Protein AF-A0A7X6TSE2-F1 (afdb_monomer)

Nearest PDB structures (foldseek):
  4axi-assembly1_A  TM=9.542E-01  e=1.584E-09  Clostridioides difficile 630
  3cgi-assembly2_D  TM=9.610E-01  e=1.208E-08  Salmonella enterica subsp. enterica serovar Typhimurium
  6xpi-assembly1_B  TM=9.617E-01  e=1.977E-08  Streptococcus intermedius SK54 = ATCC 27335
  6xpj-assembly1_C-2  TM=9.569E-01  e=2.102E-08  Streptococcus intermedius SK54 = ATCC 27335
  3ia0-assembly1_A  TM=9.618E-01  e=3.235E-08  Escherichia coli K-12

Sequence (86 aa):
MRIIQETVPGKQITLAHVIANPDQVLFQKLGLNPKTNYERQSIGIITMTPSETAIIAADIAMKTSTIDLGFVDRFSGTLILTGKIS

Solvent-accessible surface area (backbone atoms only — not comparable to full-atom values): 5140 Å² total; per-residue (Å²): 139,88,82,90,82,85,89,74,80,58,85,46,75,80,43,80,50,76,41,69,80,60,58,71,68,55,41,58,75,69,69,40,69,89,80,55,74,63,95,62,37,17,40,37,42,35,36,32,35,46,19,62,52,24,58,55,51,50,55,51,50,53,74,72,42,92,48,47,84,60,44,74,32,60,78,75,4,38,30,34,36,32,29,63,81,129

Mean predicted aligned error: 4.34 Å

Secondary structure (DSSP, 8-state):
-----------EEEEEEEESS--HHHHHHTT--TTS-GGG-EEEEEEEESTTHHHHHHHHHHHHSSEEEEEEETTTTEEEEEE---

Foldseek 3Di:
DDDDDDDDKDWDWPDWDKAQQDDPVVCVVLVFDPPPPNRFKMKIKIFTPPLQCLVVVVVVVVVPDVKDWRDRGSHGNIGIIMDGDD

Radius of gyration: 15.59 Å; Cα contacts (8 Å, |Δi|>4): 144; chains: 1; bounding box: 46×26×42 Å

Structure (mmCIF, N/CA/C/O backbone):
data_AF-A0A7X6TSE2-F1
#
_entry.id   AF-A0A7X6TSE2-F1
#
loop_
_atom_site.group_PDB
_atom_site.id
_atom_site.type_symbol
_atom_site.label_atom_id
_atom_site.label_alt_id
_atom_site.label_comp_id
_atom_site.label_asym_id
_atom_site.label_entity_id
_atom_site.label_seq_id
_atom_site.pdbx_PDB_ins_code
_atom_site.Cartn_x
_atom_site.Cartn_y
_atom_site.Cartn_z
_atom_site.occupancy
_atom_site.B_iso_or_equiv
_atom_site.auth_seq_id
_atom_site.auth_comp_id
_atom_site.auth_asym_id
_atom_site.auth_atom_id
_atom_site.pdbx_PDB_model_num
ATOM 1 N N . MET A 1 1 ? 30.597 -13.529 -20.582 1.00 74.00 1 MET A N 1
ATOM 2 C CA . MET A 1 1 ? 29.272 -13.510 -21.244 1.00 74.00 1 MET A CA 1
ATOM 3 C C . MET A 1 1 ? 28.745 -12.080 -21.189 1.00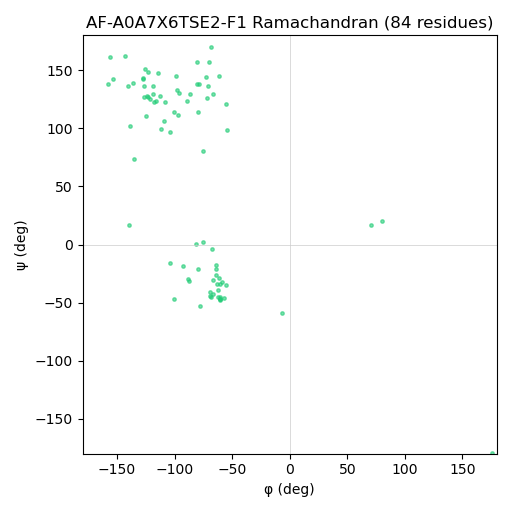 74.00 1 MET A C 1
ATOM 5 O O . MET A 1 1 ? 28.876 -11.471 -20.136 1.00 74.00 1 MET A O 1
ATOM 9 N N . ARG A 1 2 ? 28.226 -11.523 -22.292 1.00 92.44 2 ARG A N 1
ATOM 10 C CA . ARG A 1 2 ? 27.615 -10.180 -22.337 1.00 92.44 2 ARG A CA 1
ATOM 11 C C . ARG A 1 2 ? 26.150 -10.342 -22.739 1.00 92.44 2 ARG A C 1
ATOM 13 O O . ARG A 1 2 ? 25.892 -10.930 -23.782 1.00 92.44 2 ARG A O 1
ATOM 20 N N . ILE A 1 3 ? 25.230 -9.853 -21.910 1.00 95.94 3 ILE A N 1
ATOM 21 C CA . ILE A 1 3 ? 23.779 -9.898 -22.142 1.00 95.94 3 ILE A CA 1
ATOM 22 C C . ILE A 1 3 ? 23.269 -8.456 -22.198 1.00 95.94 3 ILE A C 1
ATOM 24 O O . ILE A 1 3 ? 23.695 -7.625 -21.397 1.00 95.94 3 ILE A O 1
ATOM 28 N N . ILE A 1 4 ? 22.397 -8.158 -23.161 1.00 96.50 4 ILE A N 1
ATOM 29 C CA . ILE A 1 4 ? 21.648 -6.898 -23.232 1.00 96.50 4 ILE A CA 1
ATOM 30 C C . ILE A 1 4 ? 20.284 -7.158 -22.595 1.00 96.50 4 ILE A C 1
ATOM 32 O O . ILE A 1 4 ? 19.636 -8.146 -22.935 1.00 96.50 4 ILE A O 1
ATOM 36 N N . GLN A 1 5 ? 19.872 -6.294 -21.670 1.00 96.38 5 GLN A N 1
ATOM 37 C CA . GLN A 1 5 ? 18.600 -6.414 -20.969 1.00 96.38 5 GLN A CA 1
ATOM 38 C C . GLN A 1 5 ? 17.812 -5.112 -21.087 1.00 96.38 5 GLN A C 1
ATOM 40 O O . GLN A 1 5 ? 18.307 -4.044 -20.729 1.00 96.38 5 GLN A O 1
ATOM 45 N N . GLU A 1 6 ? 16.572 -5.234 -21.547 1.00 97.31 6 GLU A N 1
ATOM 46 C CA . GLU A 1 6 ? 15.577 -4.169 -21.515 1.00 97.31 6 GLU A CA 1
ATOM 47 C C . GLU A 1 6 ? 14.634 -4.424 -20.343 1.00 97.31 6 GLU A C 1
ATOM 49 O O . GLU A 1 6 ? 13.917 -5.425 -20.300 1.00 97.31 6 GLU A O 1
ATOM 54 N N . THR A 1 7 ? 14.671 -3.538 -19.352 1.00 96.06 7 THR A N 1
ATOM 55 C CA . THR A 1 7 ? 13.818 -3.657 -18.171 1.00 96.06 7 THR A CA 1
ATOM 56 C C . THR A 1 7 ? 12.504 -2.936 -18.422 1.00 96.06 7 THR A C 1
ATOM 58 O O . THR A 1 7 ? 12.485 -1.737 -18.690 1.00 96.06 7 THR A O 1
ATOM 61 N N . VAL A 1 8 ? 11.404 -3.668 -18.277 1.00 97.75 8 VAL A N 1
ATOM 62 C CA . VAL A 1 8 ? 10.039 -3.139 -18.329 1.00 97.75 8 VAL A CA 1
ATOM 63 C C . VAL A 1 8 ? 9.304 -3.495 -17.037 1.00 97.75 8 VAL A C 1
ATOM 65 O O . VAL A 1 8 ? 9.593 -4.539 -16.442 1.00 97.75 8 VAL A O 1
ATOM 68 N N . PRO A 1 9 ? 8.365 -2.658 -16.568 1.00 96.69 9 PRO A N 1
ATOM 69 C CA . PRO A 1 9 ? 7.592 -2.987 -15.383 1.00 96.69 9 PRO A CA 1
ATOM 70 C C . PRO A 1 9 ? 6.677 -4.186 -15.658 1.00 96.69 9 PRO A C 1
ATOM 72 O O . PRO A 1 9 ? 5.916 -4.208 -16.628 1.00 96.69 9 PRO A O 1
ATOM 75 N N . GLY A 1 10 ? 6.731 -5.183 -14.775 1.00 97.31 10 GLY A N 1
ATOM 76 C CA . GLY A 1 10 ? 5.731 -6.248 -14.734 1.00 97.31 10 GLY A CA 1
ATOM 77 C C . GLY A 1 10 ? 4.367 -5.726 -14.270 1.00 97.31 10 GLY A C 1
ATOM 78 O O . GLY A 1 10 ? 4.250 -4.601 -13.789 1.00 97.31 10 GLY A O 1
ATOM 79 N N . LYS A 1 11 ? 3.329 -6.561 -14.386 1.00 97.94 11 LYS A N 1
ATOM 80 C CA . LYS A 1 11 ? 1.983 -6.286 -13.856 1.00 97.94 11 LYS A CA 1
ATOM 81 C C . LYS A 1 11 ? 1.690 -7.247 -12.713 1.00 97.94 11 LYS A C 1
ATOM 83 O O . LYS A 1 11 ? 1.363 -8.403 -12.967 1.00 97.94 11 LYS A O 1
ATOM 88 N N . GLN A 1 12 ? 1.846 -6.791 -11.477 1.00 98.19 12 GLN A N 1
ATOM 89 C CA . GLN A 1 12 ? 1.746 -7.654 -10.304 1.00 98.19 12 GLN A CA 1
ATOM 90 C C . GLN A 1 12 ? 1.311 -6.874 -9.064 1.00 98.19 12 GLN A C 1
ATOM 92 O O . GLN A 1 12 ? 1.772 -5.759 -8.831 1.00 98.19 12 GLN A O 1
ATOM 97 N N . ILE A 1 13 ? 0.483 -7.512 -8.236 1.00 98.00 13 ILE A N 1
ATOM 98 C CA . ILE A 1 13 ? 0.311 -7.153 -6.827 1.00 98.00 13 ILE A CA 1
ATOM 99 C C . ILE A 1 13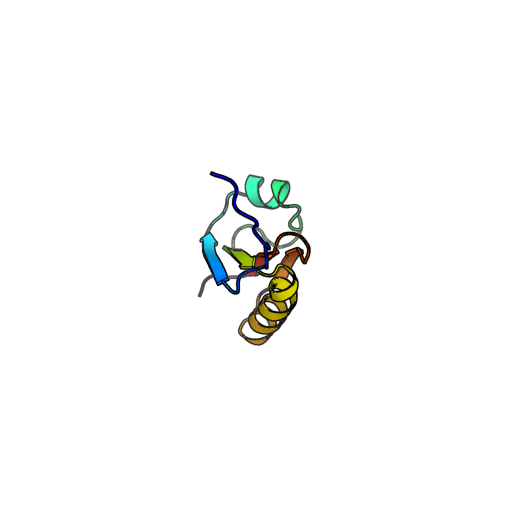 ? 1.215 -8.089 -6.033 1.00 98.00 13 ILE A C 1
ATOM 101 O O . ILE A 1 13 ? 0.998 -9.298 -6.011 1.00 98.00 13 ILE A O 1
ATOM 105 N N . THR A 1 14 ? 2.263 -7.537 -5.436 1.00 98.12 14 THR A N 1
ATOM 106 C CA . THR A 1 14 ? 3.279 -8.318 -4.719 1.00 98.12 14 THR A CA 1
ATOM 107 C C . THR A 1 14 ? 2.887 -8.534 -3.260 1.00 98.12 14 THR A C 1
ATOM 109 O O . THR A 1 14 ? 3.212 -9.564 -2.680 1.00 98.12 14 THR A O 1
ATOM 112 N N . LEU A 1 15 ? 2.166 -7.577 -2.669 1.00 98.12 15 LEU A N 1
ATOM 113 C CA . LEU A 1 15 ? 1.665 -7.650 -1.301 1.00 98.12 15 LEU A CA 1
ATOM 114 C C . LEU A 1 15 ? 0.257 -7.061 -1.246 1.00 98.12 15 LEU A C 1
ATOM 116 O O . LEU A 1 15 ? 0.028 -5.996 -1.812 1.00 98.12 15 LEU A O 1
ATOM 120 N N . ALA A 1 16 ? -0.643 -7.726 -0.529 1.00 97.56 16 ALA A N 1
ATOM 121 C CA . ALA A 1 16 ? -1.921 -7.186 -0.079 1.00 97.56 16 ALA A CA 1
ATOM 122 C C . ALA A 1 16 ? -2.136 -7.665 1.362 1.00 97.56 16 ALA A C 1
ATOM 124 O O . ALA A 1 16 ? -2.425 -8.838 1.596 1.00 97.56 16 ALA A O 1
ATOM 125 N N . HIS A 1 17 ? -1.896 -6.785 2.332 1.00 97.38 17 HIS A N 1
ATOM 126 C CA . HIS A 1 17 ? -1.823 -7.138 3.747 1.00 97.38 17 HIS A CA 1
ATOM 127 C C . HIS A 1 17 ? -2.737 -6.256 4.592 1.00 97.38 17 HIS A C 1
ATOM 129 O O . HIS A 1 17 ? -2.866 -5.062 4.330 1.00 97.38 17 HIS A O 1
ATOM 135 N N . VAL A 1 18 ? -3.345 -6.840 5.625 1.00 95.38 18 VAL A N 1
ATOM 136 C CA . VAL A 1 18 ? -4.214 -6.136 6.572 1.00 95.38 18 VAL A CA 1
ATOM 137 C C . VAL A 1 18 ? -3.624 -6.242 7.969 1.00 95.38 18 VAL A C 1
ATOM 139 O O . VAL A 1 18 ? -3.330 -7.336 8.445 1.00 95.38 18 VAL A O 1
ATOM 142 N N . ILE A 1 19 ? -3.511 -5.100 8.640 1.00 93.56 19 ILE A N 1
ATOM 143 C CA . ILE A 1 19 ? -3.146 -4.988 10.048 1.00 93.56 19 ILE A CA 1
ATOM 144 C C . ILE A 1 19 ? -4.400 -4.547 10.801 1.00 93.56 19 ILE A C 1
ATOM 146 O O . ILE A 1 19 ? -4.8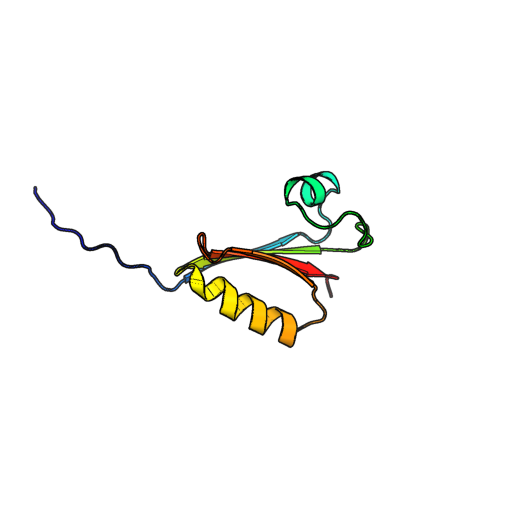26 -3.400 10.681 1.00 93.56 19 ILE A O 1
ATOM 150 N N . ALA A 1 20 ? -5.017 -5.466 11.544 1.00 92.06 20 ALA A N 1
ATOM 151 C CA . ALA A 1 20 ? -6.324 -5.238 12.166 1.00 92.06 20 ALA A CA 1
ATOM 152 C C . ALA A 1 20 ? -6.288 -4.217 13.316 1.00 92.06 20 ALA A C 1
ATOM 154 O O . ALA A 1 20 ? -7.186 -3.388 13.423 1.00 92.06 20 ALA A O 1
ATOM 155 N N . ASN A 1 21 ? -5.253 -4.278 14.158 1.00 89.94 21 ASN A N 1
ATOM 156 C CA . ASN A 1 21 ? -5.081 -3.404 15.319 1.00 89.94 21 ASN A CA 1
ATOM 157 C C . ASN A 1 21 ? -3.627 -2.898 15.394 1.00 89.94 21 ASN A C 1
ATOM 159 O O . ASN A 1 21 ? -2.831 -3.434 16.165 1.00 89.94 21 ASN A O 1
ATOM 163 N N . PRO A 1 22 ? -3.235 -1.962 14.515 1.00 89.00 22 PRO A N 1
ATOM 164 C CA . PRO A 1 22 ? -1.883 -1.418 14.487 1.00 89.00 22 PRO A CA 1
ATOM 165 C C . PRO A 1 22 ? -1.634 -0.478 15.673 1.00 89.00 22 PRO A C 1
ATOM 167 O O . PRO A 1 22 ? -2.497 0.310 16.058 1.00 89.00 22 PRO A O 1
ATOM 170 N N . ASP A 1 23 ? -0.411 -0.506 16.201 1.00 88.62 23 ASP A N 1
ATOM 171 C CA . ASP A 1 23 ? -0.005 0.400 17.273 1.00 88.62 23 ASP A CA 1
ATOM 172 C C . ASP A 1 23 ? -0.090 1.869 16.835 1.00 88.62 23 ASP A C 1
ATOM 174 O O . ASP A 1 23 ? 0.253 2.231 15.706 1.00 88.62 23 ASP A O 1
ATOM 178 N N . GLN A 1 24 ? -0.450 2.757 17.763 1.00 85.69 24 GLN A N 1
ATOM 179 C CA . GLN A 1 24 ? -0.564 4.197 17.499 1.00 85.69 24 GLN A CA 1
ATOM 180 C C . GLN A 1 24 ? 0.731 4.805 16.926 1.00 85.69 24 GLN A C 1
ATOM 182 O O . GLN A 1 24 ? 0.692 5.693 16.072 1.00 85.69 24 GLN A O 1
ATOM 187 N N . VAL A 1 25 ? 1.891 4.299 17.359 1.00 88.19 25 VAL A N 1
ATOM 188 C CA . VAL A 1 25 ? 3.207 4.725 16.856 1.00 88.19 25 VAL A CA 1
ATOM 189 C C . VAL A 1 25 ? 3.341 4.468 15.352 1.00 88.19 25 VAL A C 1
ATOM 191 O O . VAL A 1 25 ? 3.979 5.257 14.652 1.00 88.19 25 VAL A O 1
ATOM 194 N N . LEU A 1 26 ? 2.732 3.397 14.833 1.00 87.81 26 LEU A N 1
ATOM 195 C CA . LEU A 1 26 ? 2.777 3.070 13.411 1.00 87.81 26 LEU A CA 1
ATOM 196 C C . LEU A 1 26 ? 1.985 4.089 12.585 1.00 87.81 26 LEU A C 1
ATOM 198 O O . LEU A 1 26 ? 2.508 4.594 11.596 1.00 87.81 26 LEU A O 1
ATOM 202 N N . PHE A 1 27 ? 0.780 4.466 13.023 1.00 87.06 27 PHE A N 1
ATOM 203 C CA . PHE A 1 27 ? -0.008 5.510 12.357 1.00 87.06 27 PHE A CA 1
ATOM 204 C C . PHE A 1 27 ? 0.751 6.837 12.255 1.00 87.0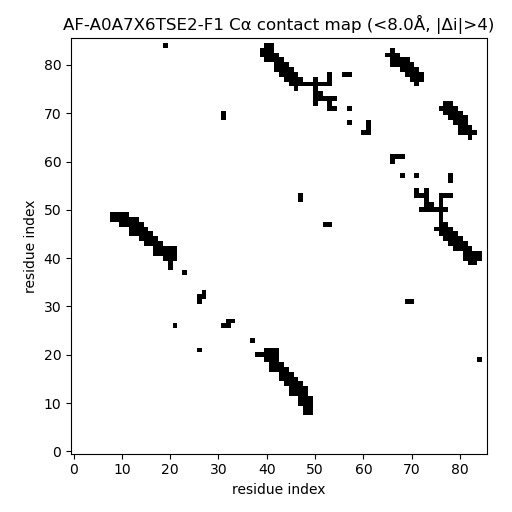6 27 PHE A C 1
ATOM 206 O O . PHE A 1 27 ? 0.794 7.445 11.186 1.00 87.06 27 PHE A O 1
ATOM 213 N N . GLN A 1 28 ? 1.389 7.263 13.350 1.00 86.44 28 GLN A N 1
ATOM 214 C CA . GLN A 1 28 ? 2.160 8.508 13.387 1.00 86.44 28 GLN A CA 1
ATOM 215 C C . GLN A 1 28 ? 3.344 8.469 12.418 1.00 86.44 28 GLN A C 1
ATOM 217 O O . GLN A 1 28 ? 3.561 9.417 11.664 1.00 86.44 28 GLN A O 1
ATOM 222 N N . LYS A 1 29 ? 4.093 7.359 12.401 1.00 89.88 29 LYS A N 1
ATOM 223 C CA . LYS A 1 29 ? 5.248 7.191 11.507 1.00 89.88 29 LYS A CA 1
ATOM 224 C C . LYS A 1 29 ? 4.858 7.123 10.033 1.00 89.88 29 LYS A C 1
ATOM 226 O O . LYS A 1 29 ? 5.636 7.557 9.192 1.00 89.88 29 LYS A O 1
ATOM 231 N N . LEU A 1 30 ? 3.669 6.609 9.726 1.00 89.75 30 LEU A N 1
ATOM 232 C CA . LEU A 1 30 ? 3.126 6.563 8.368 1.00 89.75 30 LEU A CA 1
ATOM 233 C C . LEU A 1 30 ? 2.475 7.888 7.931 1.00 89.75 30 LEU A C 1
ATOM 235 O O . LEU A 1 30 ? 1.972 7.973 6.816 1.00 89.75 30 LEU A O 1
ATOM 239 N N . GLY A 1 31 ? 2.469 8.921 8.784 1.00 86.12 31 GLY A N 1
ATOM 240 C CA . GLY A 1 31 ? 1.858 10.217 8.470 1.00 86.12 31 GLY A CA 1
ATOM 241 C C . GLY A 1 31 ? 0.326 10.187 8.411 1.00 86.12 31 GLY A C 1
ATOM 242 O O . GLY A 1 31 ? -0.286 11.100 7.861 1.00 86.12 31 GLY A O 1
ATOM 243 N N . LEU A 1 32 ? -0.302 9.151 8.972 1.00 83.69 32 LEU A N 1
ATOM 244 C CA . LEU A 1 32 ? -1.752 8.977 8.978 1.00 83.69 32 LEU A CA 1
ATOM 245 C C . LEU A 1 32 ? -2.389 9.827 10.088 1.00 83.69 32 LEU A C 1
ATOM 247 O O . LEU A 1 32 ? -1.879 9.888 11.207 1.00 83.69 32 LEU A O 1
ATOM 251 N N . ASN A 1 33 ? -3.517 10.475 9.783 1.00 69.75 33 ASN A N 1
ATOM 252 C CA . ASN A 1 33 ? -4.082 11.566 10.581 1.00 69.75 33 ASN A CA 1
ATOM 253 C C . ASN A 1 33 ? -4.332 11.222 12.074 1.00 69.75 33 ASN A C 1
ATOM 255 O O . ASN A 1 33 ? -5.196 10.397 12.374 1.00 69.75 33 ASN A O 1
ATOM 259 N N . PRO A 1 34 ? -3.688 11.983 12.991 1.00 59.78 34 PRO A N 1
ATOM 260 C CA . PRO A 1 34 ? -4.057 12.326 14.361 1.00 59.78 34 PRO A CA 1
ATOM 261 C C . PRO A 1 34 ? -5.412 11.945 14.929 1.00 59.78 34 PRO A C 1
ATOM 263 O O . PRO A 1 34 ? -5.591 11.461 16.043 1.00 59.78 34 PRO A O 1
ATOM 266 N N . LYS A 1 35 ? -6.375 12.488 14.192 1.00 61.00 35 LYS A N 1
ATOM 267 C CA . LYS A 1 35 ? -7.657 12.965 14.704 1.00 61.00 35 LYS A CA 1
ATOM 268 C C . LYS A 1 35 ? -8.780 11.997 14.376 1.00 61.00 35 LYS A C 1
ATOM 270 O O . LYS A 1 35 ? -9.853 12.075 14.963 1.00 61.00 35 LYS A O 1
ATOM 275 N N . THR A 1 36 ? -8.533 11.093 13.439 1.00 61.22 36 THR A N 1
ATOM 276 C CA . THR A 1 36 ? -9.366 9.923 13.212 1.00 61.22 36 THR A CA 1
ATOM 277 C C . THR A 1 36 ? -9.149 8.948 14.360 1.00 61.22 36 THR A C 1
ATOM 279 O O . THR A 1 36 ? -8.015 8.601 14.662 1.00 61.22 36 THR A O 1
ATOM 282 N N . ASN A 1 37 ? -10.232 8.537 15.017 1.00 61.91 37 ASN A N 1
ATOM 283 C CA . ASN A 1 37 ? -10.205 7.701 16.215 1.00 61.91 37 ASN A CA 1
ATOM 284 C C . ASN A 1 37 ? -9.398 6.403 15.984 1.00 61.91 37 ASN A C 1
ATOM 286 O O . ASN A 1 37 ? -9.904 5.455 15.380 1.00 61.91 37 ASN A O 1
ATOM 290 N N . TYR A 1 38 ? -8.135 6.388 16.425 1.00 62.22 38 TYR A N 1
ATOM 291 C CA . TYR A 1 38 ? -7.162 5.329 16.135 1.00 62.22 38 TYR A CA 1
ATOM 292 C C . TYR A 1 38 ? -7.568 3.961 16.669 1.00 62.22 38 TYR A C 1
ATOM 294 O O . TYR A 1 38 ? -7.223 2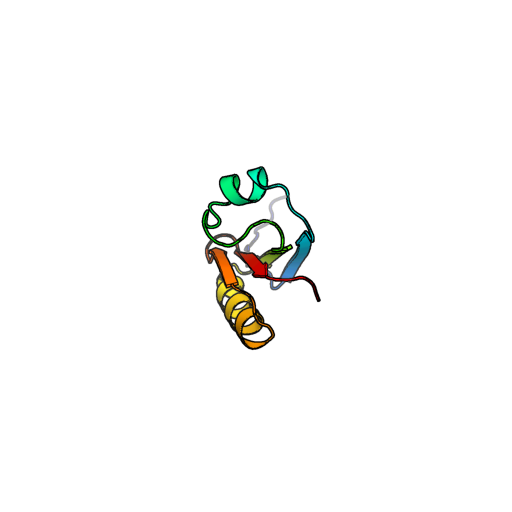.945 16.076 1.00 62.22 38 TYR A O 1
ATOM 302 N N . GLU A 1 39 ? -8.339 3.928 17.754 1.00 59.62 39 GLU A N 1
ATOM 303 C CA . GLU A 1 39 ? -8.633 2.708 18.510 1.00 59.62 39 GLU A CA 1
ATOM 304 C C . GLU A 1 39 ? -9.490 1.682 17.752 1.00 59.62 39 GLU A C 1
ATOM 306 O O . GLU A 1 39 ? -9.773 0.605 18.271 1.00 59.62 39 GLU A O 1
ATOM 311 N N . ARG A 1 40 ? -9.960 2.006 16.539 1.00 64.75 40 ARG A N 1
ATOM 312 C CA . ARG A 1 40 ? -10.829 1.121 15.744 1.00 64.75 40 ARG A CA 1
ATOM 313 C C . ARG A 1 40 ? -10.502 1.095 14.257 1.00 64.75 40 ARG A C 1
ATOM 315 O O . ARG A 1 40 ? -11.357 0.687 13.469 1.00 64.75 40 ARG A O 1
ATOM 322 N N . GLN A 1 41 ? -9.318 1.557 13.862 1.00 83.00 41 GLN A N 1
ATOM 323 C CA . GLN A 1 41 ? -8.930 1.560 12.457 1.00 83.00 41 GLN A CA 1
ATOM 324 C C . GLN A 1 41 ? -7.856 0.517 12.175 1.00 83.00 41 GLN A C 1
ATOM 326 O O . GLN A 1 41 ? -6.769 0.538 12.741 1.00 83.00 41 GLN A O 1
ATOM 331 N N . SER A 1 42 ? -8.187 -0.374 11.251 1.00 91.56 42 SER A N 1
ATOM 332 C CA . SER A 1 42 ? -7.245 -1.264 10.592 1.00 91.56 42 SER A CA 1
ATOM 333 C C . SER A 1 42 ? -6.517 -0.531 9.465 1.00 91.56 42 SER A C 1
ATOM 335 O O . SER A 1 42 ? -7.022 0.461 8.930 1.00 91.56 42 SER A O 1
ATOM 337 N N . ILE A 1 43 ? -5.335 -1.029 9.103 1.00 93.50 43 ILE A N 1
ATOM 338 C CA . ILE A 1 43 ? -4.544 -0.546 7.968 1.00 93.50 43 ILE A CA 1
ATOM 339 C C . ILE A 1 43 ? -4.492 -1.638 6.899 1.00 93.50 43 ILE A C 1
ATOM 341 O O . ILE A 1 43 ? -4.101 -2.769 7.181 1.00 93.50 43 ILE A O 1
ATOM 345 N N . GLY A 1 44 ? -4.837 -1.288 5.664 1.00 95.19 44 GLY A N 1
ATOM 346 C CA . GLY A 1 44 ? -4.546 -2.082 4.473 1.00 95.19 44 GLY A CA 1
ATOM 347 C C . GLY A 1 44 ? -3.291 -1.560 3.779 1.00 95.19 44 GLY A C 1
ATOM 348 O O . GLY A 1 44 ? -3.167 -0.355 3.578 1.00 95.19 44 GLY A O 1
ATOM 349 N N . ILE A 1 45 ? -2.370 -2.448 3.405 1.00 96.81 45 ILE A N 1
ATOM 350 C CA . ILE A 1 45 ? -1.133 -2.117 2.684 1.00 96.81 45 ILE A CA 1
ATOM 351 C C . ILE A 1 45 ? -1.083 -2.935 1.402 1.00 96.81 45 ILE A C 1
ATOM 353 O O . ILE A 1 45 ? -1.186 -4.163 1.440 1.00 96.81 45 ILE A O 1
ATOM 357 N N . ILE A 1 46 ? -0.882 -2.260 0.274 1.00 98.12 46 ILE A N 1
ATOM 358 C CA . ILE A 1 46 ? -0.706 -2.907 -1.023 1.00 98.12 46 ILE A CA 1
ATOM 359 C C . ILE A 1 46 ? 0.585 -2.413 -1.669 1.00 98.12 46 ILE A C 1
ATOM 361 O O . ILE A 1 46 ? 0.873 -1.217 -1.661 1.00 98.12 46 ILE A O 1
ATOM 365 N N 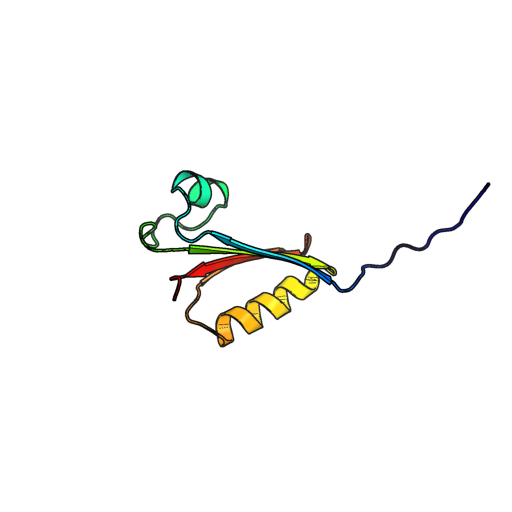. THR A 1 47 ? 1.349 -3.339 -2.244 1.00 98.25 47 THR A N 1
ATOM 366 C CA . THR A 1 47 ? 2.527 -3.043 -3.067 1.00 98.25 47 THR A CA 1
ATOM 367 C C . THR A 1 47 ? 2.319 -3.643 -4.444 1.00 98.25 47 THR A C 1
ATOM 369 O O . THR A 1 47 ? 2.064 -4.845 -4.567 1.00 98.25 47 THR A O 1
ATOM 372 N N . MET A 1 48 ? 2.433 -2.820 -5.481 1.00 98.12 48 MET A N 1
ATOM 373 C CA . MET A 1 48 ? 2.138 -3.231 -6.849 1.00 98.12 48 MET A CA 1
ATOM 374 C C . MET A 1 48 ? 3.082 -2.614 -7.879 1.00 98.12 48 MET A C 1
ATOM 376 O O . MET A 1 48 ? 3.770 -1.628 -7.632 1.00 98.12 48 MET A O 1
ATOM 380 N N . THR A 1 49 ? 3.113 -3.221 -9.058 1.00 98.00 49 THR A N 1
ATOM 381 C CA . THR A 1 49 ? 3.844 -2.745 -10.234 1.00 98.00 49 THR A CA 1
ATOM 382 C C . THR A 1 49 ? 2.933 -2.897 -11.459 1.00 98.00 49 THR A C 1
ATOM 384 O O . THR A 1 49 ? 2.249 -3.921 -11.554 1.00 98.00 49 THR A O 1
ATOM 387 N N . PRO A 1 50 ? 2.894 -1.930 -12.396 1.00 98.06 50 PRO A N 1
ATOM 388 C CA . PRO A 1 50 ? 3.569 -0.628 -12.358 1.00 98.06 50 PRO A CA 1
ATOM 389 C C . PRO A 1 50 ? 2.949 0.303 -11.306 1.00 98.06 50 PRO A C 1
ATOM 391 O O . PRO A 1 50 ? 1.809 0.103 -10.888 1.00 98.06 50 PRO A O 1
ATOM 394 N N . SER 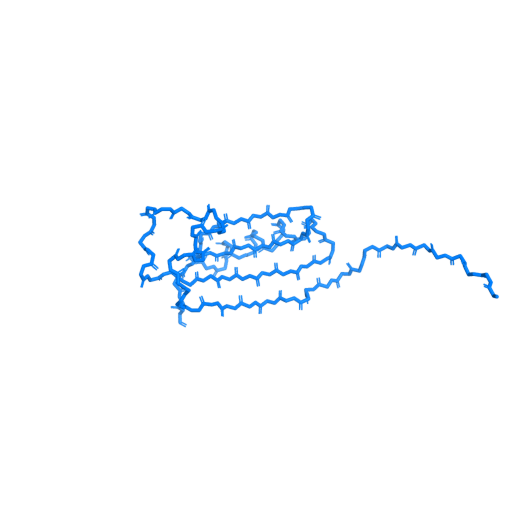A 1 51 ? 3.701 1.292 -10.831 1.00 97.94 51 SER A N 1
ATOM 395 C CA . SER A 1 51 ? 3.320 2.100 -9.665 1.00 97.94 51 SER A CA 1
ATOM 396 C C . SER A 1 51 ? 2.047 2.923 -9.877 1.00 97.94 51 SER A C 1
ATOM 398 O O . SER A 1 51 ? 1.293 3.157 -8.933 1.00 97.94 51 SER A O 1
ATOM 400 N N . GLU A 1 52 ? 1.728 3.277 -11.120 1.00 97.94 52 GLU A N 1
ATOM 401 C CA . GLU A 1 52 ? 0.506 3.985 -11.495 1.00 97.94 52 GLU A CA 1
ATOM 402 C C . GLU A 1 52 ? -0.762 3.163 -11.225 1.00 97.94 52 GLU A C 1
ATOM 404 O O . GLU A 1 52 ? -1.840 3.734 -11.044 1.00 97.94 52 GLU A O 1
ATOM 409 N N . THR A 1 53 ? -0.651 1.831 -11.122 1.00 97.88 53 THR A N 1
ATOM 410 C CA . THR A 1 53 ? -1.797 0.983 -10.750 1.00 97.88 53 THR A CA 1
ATOM 411 C C . THR A 1 53 ? -2.309 1.267 -9.338 1.00 97.88 53 THR A C 1
ATOM 413 O O . THR A 1 53 ? -3.479 0.993 -9.071 1.00 97.88 53 THR A O 1
ATOM 416 N N . ALA A 1 54 ? -1.517 1.923 -8.476 1.00 98.00 54 ALA A N 1
ATOM 417 C CA . ALA A 1 54 ? -1.961 2.362 -7.151 1.00 98.00 54 ALA A CA 1
ATOM 418 C C . ALA A 1 54 ? -3.166 3.311 -7.226 1.00 98.00 54 ALA A C 1
ATOM 420 O O . ALA A 1 54 ? -4.040 3.260 -6.364 1.00 98.00 54 ALA A O 1
ATOM 421 N N . ILE A 1 55 ? -3.259 4.124 -8.285 1.00 97.81 55 ILE A N 1
ATOM 422 C CA . ILE A 1 55 ? -4.387 5.037 -8.522 1.00 97.81 55 ILE A CA 1
ATOM 423 C C . ILE A 1 55 ? -5.668 4.239 -8.797 1.00 97.81 55 ILE A C 1
ATOM 425 O O . ILE A 1 55 ? -6.732 4.548 -8.265 1.00 97.81 55 ILE A O 1
ATOM 429 N N . ILE A 1 56 ? -5.556 3.181 -9.602 1.00 98.00 56 ILE A N 1
ATOM 430 C CA . ILE A 1 56 ? -6.681 2.315 -9.972 1.00 98.00 56 ILE A CA 1
ATOM 431 C C . ILE A 1 56 ? -7.136 1.503 -8.755 1.00 98.00 56 ILE A C 1
ATOM 433 O O . ILE A 1 56 ? -8.328 1.420 -8.469 1.00 98.00 56 ILE A O 1
ATOM 437 N N . ALA A 1 57 ? -6.189 0.940 -8.004 1.00 97.75 57 ALA A N 1
ATOM 438 C CA . ALA A 1 57 ? -6.484 0.191 -6.789 1.00 97.75 57 ALA A CA 1
ATOM 439 C C . ALA A 1 57 ? -7.154 1.069 -5.718 1.00 97.75 57 ALA A C 1
ATOM 441 O O . ALA A 1 57 ? -8.095 0.617 -5.069 1.00 97.75 57 ALA A O 1
ATOM 442 N N . ALA A 1 58 ? -6.719 2.326 -5.569 1.00 97.12 58 ALA A N 1
ATOM 443 C CA . ALA A 1 58 ? -7.341 3.294 -4.669 1.00 97.12 58 ALA A CA 1
ATOM 444 C C . ALA A 1 58 ? -8.810 3.563 -5.038 1.00 97.12 58 ALA A C 1
ATOM 446 O O . ALA A 1 58 ? -9.681 3.510 -4.170 1.00 97.12 58 ALA A O 1
ATOM 447 N N . ASP A 1 59 ? -9.096 3.801 -6.322 1.00 97.56 59 ASP A N 1
ATOM 448 C CA . ASP A 1 59 ? -10.459 4.021 -6.820 1.00 97.56 59 ASP A CA 1
ATOM 449 C C . ASP A 1 59 ? -11.370 2.807 -6.576 1.00 97.56 59 ASP A C 1
ATOM 451 O O . ASP A 1 59 ? -12.480 2.952 -6.061 1.00 97.56 59 ASP A O 1
ATOM 455 N N . ILE A 1 60 ? -10.877 1.599 -6.871 1.00 97.69 60 ILE A N 1
ATOM 456 C CA . ILE A 1 60 ? -11.610 0.353 -6.612 1.00 97.69 60 ILE A CA 1
ATOM 457 C C . ILE A 1 60 ? -11.891 0.196 -5.114 1.00 97.69 60 ILE A C 1
ATOM 459 O O . ILE A 1 60 ? -13.027 -0.089 -4.735 1.00 97.69 60 ILE A O 1
ATOM 463 N N . ALA A 1 61 ? -10.888 0.399 -4.256 1.00 96.25 61 ALA A N 1
ATOM 464 C CA . ALA A 1 61 ? -11.030 0.221 -2.813 1.00 96.25 61 ALA A CA 1
ATOM 465 C C . ALA A 1 61 ? -12.096 1.156 -2.217 1.00 96.25 61 ALA A C 1
ATOM 467 O O . ALA A 1 61 ? -12.980 0.689 -1.494 1.00 96.25 61 ALA A O 1
ATOM 468 N N . MET A 1 62 ? -12.066 2.444 -2.586 1.00 94.88 62 MET A N 1
ATOM 469 C CA . MET A 1 62 ? -13.045 3.440 -2.129 1.00 94.88 62 MET A CA 1
ATOM 470 C C . MET A 1 62 ? -14.469 3.136 -2.600 1.00 94.88 62 MET A C 1
ATOM 472 O O . MET A 1 62 ? -15.432 3.421 -1.895 1.00 94.88 62 MET A O 1
ATOM 476 N N . LYS A 1 63 ? -14.624 2.557 -3.796 1.00 96.81 63 LYS A N 1
ATOM 477 C CA . LYS A 1 63 ? -15.941 2.181 -4.334 1.00 96.81 63 LYS A CA 1
ATOM 478 C C . LYS A 1 63 ? -16.471 0.866 -3.768 1.00 96.81 63 LYS A C 1
ATOM 480 O O . LYS A 1 63 ? -17.672 0.623 -3.835 1.00 96.81 63 LYS A O 1
ATOM 485 N N . THR A 1 64 ? -15.596 0.016 -3.238 1.00 95.12 64 THR A N 1
ATOM 486 C CA . THR A 1 64 ? -15.961 -1.322 -2.747 1.00 95.12 64 THR A CA 1
ATOM 487 C C . THR A 1 64 ? -16.405 -1.303 -1.286 1.00 95.12 64 THR A C 1
ATOM 489 O O . THR A 1 64 ? -17.204 -2.140 -0.875 1.00 95.12 64 THR A O 1
ATOM 492 N N . SER A 1 65 ? -15.887 -0.375 -0.480 1.00 90.31 65 SER A N 1
ATOM 493 C CA . SER A 1 65 ? -16.115 -0.376 0.967 1.00 90.31 65 SER A CA 1
ATOM 494 C C . SER A 1 65 ? -15.952 1.011 1.581 1.00 90.31 65 SER A C 1
ATOM 496 O O . SER A 1 65 ? -15.313 1.884 1.000 1.00 90.31 65 SER A O 1
ATOM 498 N N . THR A 1 66 ? -16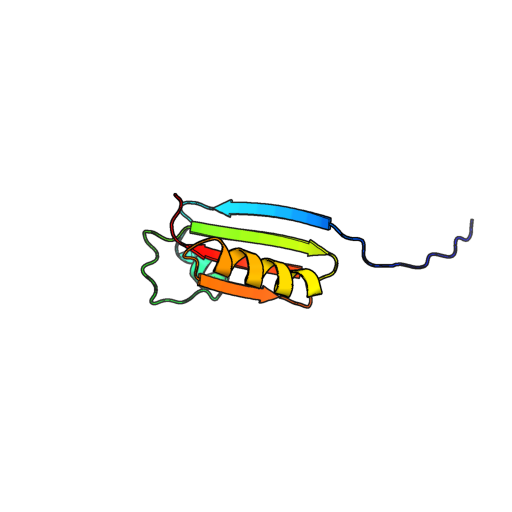.506 1.201 2.780 1.00 90.12 66 THR A N 1
ATOM 499 C CA . THR A 1 66 ? -16.349 2.435 3.562 1.00 90.12 66 THR A CA 1
ATOM 500 C C . THR A 1 66 ? -14.951 2.494 4.180 1.00 90.12 66 THR A C 1
ATOM 502 O O . THR A 1 66 ? -14.755 2.145 5.346 1.00 90.12 66 THR A O 1
ATOM 505 N N . ILE A 1 67 ? -13.981 2.904 3.369 1.00 90.62 67 ILE A N 1
ATOM 506 C CA . ILE A 1 67 ? -12.572 3.077 3.731 1.00 90.62 67 ILE A CA 1
ATOM 507 C C . ILE A 1 67 ? -12.104 4.491 3.394 1.00 90.62 67 ILE A C 1
ATOM 509 O O . ILE A 1 67 ? -12.576 5.105 2.438 1.00 90.62 67 ILE A O 1
ATOM 513 N N . ASP A 1 68 ? -11.133 4.973 4.158 1.00 90.00 68 ASP A N 1
ATOM 514 C CA . ASP A 1 68 ? -10.427 6.221 3.907 1.00 90.00 68 ASP A CA 1
ATOM 515 C C . ASP A 1 68 ? -9.082 5.939 3.221 1.00 90.00 68 ASP A C 1
ATOM 517 O O . ASP A 1 68 ? -8.399 4.944 3.499 1.00 90.00 68 ASP A O 1
ATOM 521 N N . LEU A 1 69 ? -8.675 6.840 2.324 1.00 91.25 69 LEU A N 1
ATOM 522 C CA . LEU A 1 69 ? -7.341 6.808 1.733 1.00 91.25 69 LEU A CA 1
ATOM 523 C C . LEU A 1 69 ? -6.330 7.406 2.709 1.00 91.25 69 LEU A C 1
ATOM 525 O O . LEU A 1 69 ? -6.347 8.606 2.977 1.00 91.25 69 LEU A O 1
ATOM 529 N N . GLY A 1 70 ? -5.416 6.567 3.192 1.00 90.19 70 GLY A N 1
ATOM 530 C CA . GLY A 1 70 ? -4.285 7.019 3.990 1.00 90.19 70 GLY A CA 1
ATOM 531 C C . GLY A 1 70 ? -3.199 7.636 3.115 1.00 90.19 70 GLY A C 1
ATOM 532 O O . GLY A 1 70 ? -2.766 8.762 3.345 1.00 90.19 70 GLY A O 1
ATOM 533 N N . PHE A 1 71 ? -2.760 6.898 2.094 1.00 91.88 71 PHE A N 1
ATOM 534 C CA . PHE A 1 71 ? -1.687 7.331 1.204 1.00 91.88 71 PHE A CA 1
ATOM 535 C C . PHE A 1 71 ? -1.747 6.600 -0.138 1.00 91.88 71 PHE A C 1
ATOM 537 O O . PHE A 1 71 ? -1.953 5.388 -0.173 1.00 91.88 71 PHE A O 1
ATOM 544 N N . VAL A 1 72 ? -1.528 7.323 -1.237 1.00 96.50 72 VAL A N 1
ATOM 545 C CA . VAL A 1 72 ? -1.422 6.754 -2.589 1.00 96.50 72 VAL A CA 1
ATOM 546 C C . VAL A 1 72 ? -0.091 7.186 -3.192 1.00 96.50 72 VAL A C 1
ATOM 548 O O . VAL A 1 72 ? 0.093 8.358 -3.520 1.00 96.50 72 VAL A O 1
ATOM 551 N N . ASP A 1 73 ? 0.827 6.240 -3.367 1.00 96.75 73 ASP A N 1
ATOM 552 C CA . ASP A 1 73 ? 2.137 6.487 -3.958 1.00 96.75 73 ASP A CA 1
ATOM 553 C C . ASP A 1 73 ? 2.207 5.980 -5.398 1.00 96.75 73 ASP A C 1
ATOM 555 O O . ASP A 1 73 ? 2.508 4.817 -5.672 1.00 96.75 73 ASP A O 1
ATOM 559 N N . ARG A 1 74 ? 1.986 6.896 -6.339 1.00 96.06 74 ARG A N 1
ATOM 560 C CA . ARG A 1 74 ? 2.106 6.628 -7.778 1.00 96.06 74 ARG A CA 1
ATOM 561 C C . ARG A 1 74 ? 3.551 6.535 -8.286 1.00 96.06 74 ARG A C 1
ATOM 563 O O . ARG A 1 74 ? 3.746 6.417 -9.488 1.00 96.06 74 ARG A O 1
ATOM 570 N N . PHE A 1 75 ? 4.554 6.645 -7.415 1.00 96.50 75 PHE A N 1
ATOM 571 C CA . PHE A 1 75 ? 5.964 6.477 -7.767 1.00 96.50 75 PHE A CA 1
ATOM 572 C C . PHE A 1 75 ? 6.461 5.092 -7.364 1.00 96.50 75 PHE A C 1
ATOM 574 O O . PHE A 1 75 ? 7.063 4.410 -8.189 1.00 96.50 75 PHE A O 1
ATOM 581 N N . SER A 1 76 ? 6.163 4.650 -6.138 1.00 96.00 76 SER A N 1
ATOM 582 C CA . SER A 1 76 ? 6.569 3.322 -5.648 1.00 96.00 76 SER A CA 1
ATOM 583 C C . SER A 1 76 ? 5.527 2.220 -5.862 1.00 96.00 76 SER A C 1
ATOM 585 O O . SER A 1 76 ? 5.876 1.044 -5.821 1.00 96.00 76 SER A O 1
ATOM 587 N N . GLY A 1 77 ? 4.257 2.572 -6.094 1.00 97.06 77 GLY A N 1
ATOM 588 C CA . GLY A 1 77 ? 3.156 1.607 -6.161 1.00 97.06 77 GLY A CA 1
ATOM 589 C C . GLY A 1 77 ? 2.651 1.170 -4.786 1.00 97.06 77 GLY A C 1
ATOM 590 O O . GLY A 1 77 ? 2.038 0.111 -4.663 1.00 97.06 77 GLY A O 1
ATOM 591 N N . T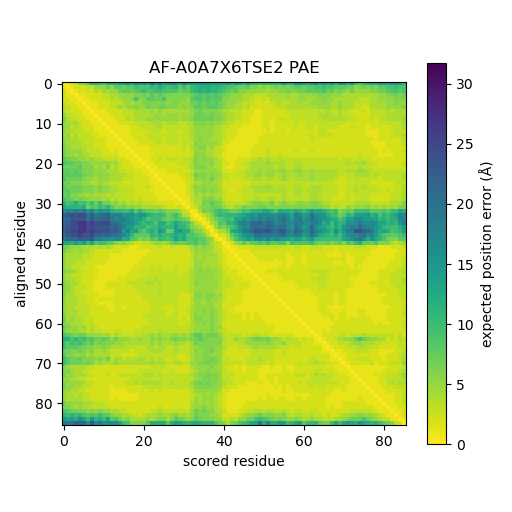HR A 1 78 ? 2.927 1.959 -3.745 1.00 98.00 78 THR A N 1
ATOM 592 C CA . THR A 1 78 ? 2.420 1.713 -2.391 1.00 98.00 78 THR A CA 1
ATOM 593 C C . THR A 1 78 ? 1.043 2.349 -2.218 1.00 98.00 78 THR A C 1
ATOM 595 O O . THR A 1 78 ? 0.856 3.534 -2.489 1.00 98.00 78 THR A O 1
ATOM 598 N N . LEU A 1 79 ? 0.080 1.578 -1.721 1.00 97.50 79 LEU A N 1
ATOM 599 C CA . LEU A 1 79 ? -1.246 2.060 -1.339 1.00 97.50 79 LEU A CA 1
ATOM 600 C C . LEU A 1 79 ? -1.507 1.723 0.128 1.00 97.50 79 LEU A C 1
ATOM 602 O O . LEU A 1 79 ? -1.383 0.564 0.525 1.00 97.50 79 LEU A O 1
ATOM 606 N N . ILE A 1 80 ? -1.880 2.734 0.913 1.00 96.00 80 ILE A N 1
ATOM 607 C CA . ILE A 1 80 ? -2.276 2.595 2.315 1.00 96.00 80 ILE A CA 1
ATOM 608 C C . ILE A 1 80 ? -3.737 3.007 2.458 1.00 96.00 80 ILE A C 1
ATOM 610 O O . ILE A 1 80 ? -4.120 4.131 2.126 1.00 96.00 80 ILE A O 1
ATOM 614 N N . LEU A 1 81 ? -4.535 2.090 2.988 1.00 93.75 81 LEU A N 1
ATOM 615 C CA . LEU A 1 81 ? -5.961 2.244 3.245 1.00 93.75 81 LEU A CA 1
ATOM 616 C C . LEU A 1 81 ? -6.208 2.194 4.751 1.00 93.75 81 LEU A C 1
ATOM 618 O O . LEU A 1 81 ? -5.523 1.455 5.458 1.00 93.75 81 LEU A O 1
ATOM 622 N N . THR A 1 82 ? -7.202 2.928 5.237 1.00 92.19 82 THR A N 1
ATOM 623 C CA . THR A 1 82 ? -7.644 2.848 6.633 1.00 92.19 82 THR A CA 1
ATOM 624 C C . THR A 1 82 ? -9.143 2.614 6.703 1.00 92.19 82 THR A C 1
ATOM 626 O O . THR A 1 82 ? -9.901 3.150 5.902 1.00 92.19 82 THR A O 1
ATOM 629 N N . GLY A 1 83 ? -9.588 1.803 7.653 1.00 90.44 83 GLY A N 1
ATOM 630 C CA . GLY A 1 83 ? -11.012 1.547 7.841 1.00 90.44 83 GLY A CA 1
ATOM 631 C C . GLY A 1 83 ? -11.274 0.514 8.922 1.00 90.44 83 GLY A C 1
ATOM 632 O O . GLY A 1 83 ? -10.347 -0.002 9.548 1.00 90.44 83 GLY A O 1
ATOM 633 N N . LYS A 1 84 ? -12.544 0.193 9.161 1.00 88.31 84 LYS A N 1
ATOM 634 C CA . LYS A 1 84 ? -12.902 -0.878 10.100 1.00 88.31 84 LYS A CA 1
ATOM 635 C C . LYS A 1 84 ? -12.727 -2.237 9.434 1.00 88.31 84 LYS A C 1
ATOM 637 O O . LYS A 1 84 ? -13.135 -2.416 8.290 1.00 88.31 84 LYS A O 1
ATOM 642 N N . ILE A 1 85 ? -12.182 -3.194 10.177 1.00 87.44 85 ILE A N 1
ATOM 643 C CA . ILE A 1 85 ? -12.242 -4.596 9.768 1.00 87.44 85 ILE A CA 1
ATOM 644 C C . ILE A 1 85 ? -13.690 -5.088 9.917 1.00 87.44 85 ILE A C 1
ATOM 646 O O . ILE A 1 85 ? -14.362 -4.722 10.886 1.00 87.44 85 ILE A O 1
ATOM 650 N N . SER A 1 86 ? -14.181 -5.823 8.917 1.00 81.00 86 SER A N 1
ATOM 651 C CA . SER A 1 86 ? -15.527 -6.421 8.904 1.00 81.00 86 SER A CA 1
ATOM 652 C C . SER A 1 86 ? -15.478 -7.887 9.301 1.00 81.00 86 SER A C 1
ATOM 654 O O . SER A 1 86 ? -14.449 -8.529 8.993 1.00 81.00 86 SER A O 1
#

pLDDT: mean 90.79, std 10.23, range [59.62, 98.25]